Protein AF-A0A127T7C3-F1 (afdb_monomer_lite)

Secondary structure (DSSP, 8-state):
-----SS--------PPPHHHHHHHHHHHHHHH-TT-GGGTTTHHHHHHHHHHHHHH-TT--HHHHHHHH---HHHHHHHS--

Foldseek 3Di:
DDDDDPDPDDDPPPPDDDPVVVVVVVVVVVCVVCVPPVVVCVPLVVLLVLLVVVCVVPVVDDLVNSCVVVVDDSVSNVVNVVD

Sequence (83 aa):
MEALTDVRIERNKRNGRSQKEHLKRARAVQEVDYPGGTWRRKGAEEKKAQVYAWRQEHPEGRKADCHRDTGLDPKTIRKWWDT

Radius of gyration: 24.58 Å; chains: 1; bounding box: 32×50×62 Å

Structure (mmCIF, N/CA/C/O backbone):
data_AF-A0A127T7C3-F1
#
_entry.id   AF-A0A127T7C3-F1
#
loop_
_atom_site.group_PDB
_atom_site.id
_atom_site.type_symbol
_atom_site.label_atom_id
_atom_site.label_alt_id
_atom_site.label_comp_id
_atom_site.label_asym_id
_atom_site.label_entity_id
_atom_site.label_seq_id
_atom_site.pdbx_PDB_ins_code
_atom_site.Cartn_x
_atom_site.Cartn_y
_atom_site.Cartn_z
_atom_site.occupancy
_atom_site.B_iso_or_equiv
_atom_site.auth_seq_id
_atom_site.auth_comp_id
_atom_site.auth_asym_id
_atom_site.auth_atom_id
_atom_site.pdbx_PDB_model_num
ATOM 1 N N . MET A 1 1 ? -4.592 -35.114 -28.284 1.00 40.88 1 MET A N 1
ATOM 2 C CA . MET A 1 1 ? -3.266 -35.585 -28.730 1.00 40.88 1 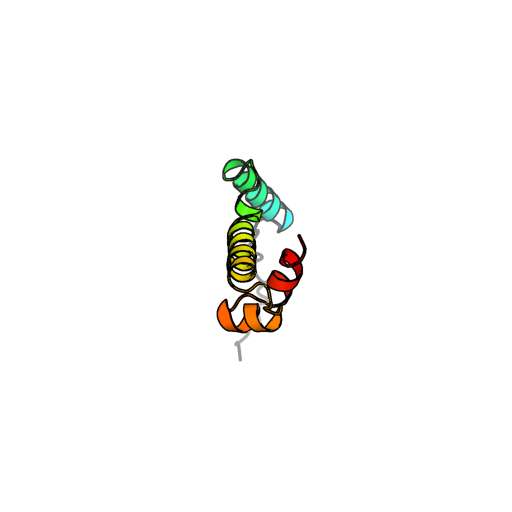MET A CA 1
ATOM 3 C C . MET A 1 1 ? -2.921 -34.817 -29.985 1.00 40.88 1 MET A C 1
ATOM 5 O O . MET A 1 1 ? -3.672 -34.901 -30.946 1.00 40.88 1 MET A O 1
ATOM 9 N N . GLU A 1 2 ? -1.878 -33.997 -29.939 1.00 53.12 2 GLU A N 1
ATOM 10 C CA . GLU A 1 2 ? -1.403 -33.255 -31.109 1.00 53.12 2 GLU A CA 1
ATOM 11 C C . GLU A 1 2 ? -0.691 -34.240 -32.051 1.00 53.12 2 GLU 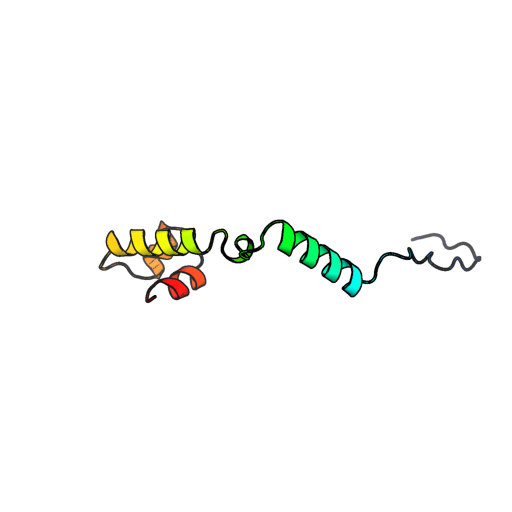A C 1
ATOM 13 O O . GLU A 1 2 ? 0.218 -34.949 -31.622 1.00 53.12 2 GLU A O 1
ATOM 18 N N . ALA A 1 3 ? -1.140 -34.340 -33.305 1.00 62.31 3 ALA A N 1
ATOM 19 C CA . ALA A 1 3 ? -0.497 -35.179 -34.313 1.00 62.31 3 ALA A CA 1
ATOM 20 C C . ALA A 1 3 ? 0.807 -34.504 -34.762 1.00 62.31 3 ALA A C 1
ATOM 22 O O . ALA A 1 3 ? 0.780 -33.456 -35.407 1.00 62.31 3 ALA A O 1
ATOM 23 N N . LEU A 1 4 ? 1.947 -35.081 -34.386 1.00 65.69 4 LEU A N 1
ATOM 24 C CA . LEU A 1 4 ? 3.260 -34.607 -34.810 1.00 65.69 4 LEU A CA 1
ATOM 25 C C . LEU A 1 4 ? 3.595 -35.244 -36.161 1.00 65.69 4 LEU A C 1
ATOM 27 O O . LEU A 1 4 ? 3.700 -36.462 -36.272 1.00 65.69 4 LEU A O 1
ATOM 31 N N . THR A 1 5 ? 3.755 -34.420 -37.193 1.00 66.94 5 THR A N 1
ATOM 32 C CA . THR A 1 5 ? 4.415 -34.833 -38.436 1.00 66.94 5 THR A CA 1
ATOM 33 C C . THR A 1 5 ? 5.877 -35.161 -38.128 1.00 66.94 5 THR A C 1
ATOM 35 O O . THR A 1 5 ? 6.498 -34.431 -37.359 1.00 66.94 5 THR A O 1
ATOM 38 N N . ASP A 1 6 ? 6.448 -36.186 -38.765 1.00 70.12 6 ASP A N 1
ATOM 39 C CA . ASP A 1 6 ? 7.842 -36.655 -38.582 1.00 70.12 6 ASP A CA 1
ATOM 40 C C . ASP A 1 6 ? 8.922 -35.584 -38.888 1.00 70.12 6 ASP A C 1
ATOM 42 O O . ASP A 1 6 ? 10.114 -35.759 -38.659 1.00 70.12 6 ASP A O 1
ATOM 46 N N . VAL A 1 7 ? 8.502 -34.413 -39.374 1.00 73.31 7 VAL A N 1
ATOM 47 C CA . VAL A 1 7 ? 9.348 -33.241 -39.587 1.00 73.31 7 VAL A CA 1
ATOM 48 C C . VAL A 1 7 ? 9.533 -32.481 -38.275 1.00 73.31 7 VAL A C 1
ATOM 50 O O . VAL A 1 7 ? 8.586 -31.937 -37.699 1.00 73.31 7 VAL A O 1
ATOM 53 N N . ARG A 1 8 ? 10.785 -32.367 -37.824 1.00 70.19 8 ARG A N 1
ATOM 54 C CA . ARG A 1 8 ? 11.160 -31.523 -36.686 1.00 70.19 8 ARG A CA 1
ATOM 55 C C . ARG A 1 8 ? 10.946 -30.044 -37.029 1.00 70.19 8 ARG A C 1
ATOM 57 O O . ARG A 1 8 ? 11.831 -29.386 -37.564 1.00 70.19 8 ARG A O 1
ATOM 64 N N . ILE A 1 9 ? 9.780 -29.504 -36.684 1.00 71.56 9 ILE A N 1
ATOM 65 C CA . ILE A 1 9 ? 9.517 -28.062 -36.742 1.00 71.56 9 ILE A CA 1
ATOM 66 C C . ILE A 1 9 ? 10.066 -27.434 -35.458 1.00 71.56 9 ILE A C 1
ATOM 68 O O . ILE A 1 9 ? 9.527 -27.640 -34.368 1.00 71.56 9 ILE A O 1
ATOM 72 N N . GLU A 1 10 ? 11.156 -26.674 -35.561 1.00 72.31 10 GLU A N 1
ATOM 73 C CA . GLU A 1 10 ? 11.630 -25.879 -34.430 1.00 72.31 10 GLU A CA 1
ATOM 74 C C . GLU A 1 10 ? 10.614 -24.786 -34.088 1.00 72.31 10 GLU A C 1
ATOM 76 O O . GLU A 1 10 ? 10.057 -24.111 -34.957 1.00 72.31 10 GLU A O 1
ATOM 81 N N . ARG A 1 11 ? 10.350 -24.599 -32.791 1.00 69.62 11 ARG A N 1
ATOM 82 C CA . ARG A 1 11 ? 9.397 -23.587 -32.337 1.00 69.62 11 ARG A CA 1
ATOM 83 C C . ARG A 1 11 ? 9.925 -22.209 -32.732 1.00 69.62 11 ARG A C 1
ATOM 85 O O . ARG A 1 11 ? 10.952 -21.775 -32.215 1.00 69.62 11 ARG A O 1
ATOM 92 N N . ASN A 1 12 ? 9.201 -21.511 -33.604 1.00 70.06 12 ASN A N 1
ATOM 93 C CA . ASN A 1 12 ? 9.569 -20.166 -34.034 1.00 70.06 12 ASN A CA 1
ATOM 94 C C . ASN A 1 12 ? 9.660 -19.232 -32.808 1.00 70.06 12 ASN A C 1
ATOM 96 O O . ASN A 1 12 ? 8.645 -18.924 -32.170 1.00 70.06 12 ASN A O 1
ATOM 100 N N . LYS A 1 13 ? 10.877 -18.816 -32.427 1.00 65.25 13 LYS A N 1
ATOM 101 C CA . LYS A 1 13 ? 11.075 -17.850 -31.340 1.00 65.25 13 LYS A CA 1
ATOM 102 C C . LYS A 1 13 ? 10.655 -16.482 -31.857 1.00 65.25 13 LYS A C 1
ATOM 104 O O . LYS A 1 13 ? 11.370 -15.852 -32.628 1.00 65.25 13 LYS A O 1
ATOM 109 N N . ARG A 1 14 ? 9.504 -15.985 -31.400 1.00 65.06 14 ARG A N 1
ATOM 110 C CA . ARG A 1 14 ? 9.147 -14.574 -31.595 1.00 65.06 14 ARG A CA 1
ATOM 111 C C . ARG A 1 14 ? 10.238 -13.729 -30.934 1.00 65.06 14 ARG A C 1
ATOM 113 O O . ARG A 1 14 ? 10.390 -13.789 -29.715 1.00 65.06 14 ARG A O 1
ATOM 120 N N . ASN A 1 15 ? 10.993 -12.965 -31.722 1.00 67.88 15 ASN A N 1
ATOM 121 C CA . ASN A 1 15 ? 12.095 -12.138 -31.226 1.00 67.88 15 ASN A CA 1
ATOM 122 C C . ASN A 1 15 ? 11.552 -10.830 -30.618 1.00 67.88 15 ASN A C 1
ATOM 124 O O . ASN A 1 15 ? 11.746 -9.731 -31.132 1.00 67.88 15 ASN A O 1
ATOM 128 N N . GLY A 1 16 ? 10.768 -10.975 -29.548 1.00 75.06 16 GLY A N 1
ATOM 129 C CA . GLY A 1 16 ? 10.286 -9.858 -28.748 1.00 75.06 16 GLY A CA 1
ATOM 130 C C . GLY A 1 16 ? 11.425 -9.218 -27.959 1.00 75.06 16 GLY A C 1
ATOM 131 O O . GLY A 1 16 ? 12.471 -9.826 -27.735 1.00 75.06 16 GLY A O 1
ATOM 132 N N . ARG A 1 17 ? 11.211 -7.981 -27.502 1.00 81.06 17 ARG A N 1
ATOM 133 C CA . ARG A 1 17 ? 12.152 -7.323 -26.585 1.00 81.06 17 ARG A CA 1
ATOM 134 C C . ARG A 1 17 ? 12.342 -8.183 -25.340 1.00 81.06 17 ARG A C 1
ATOM 136 O O . ARG A 1 17 ? 11.372 -8.744 -24.825 1.00 81.06 17 ARG A O 1
ATOM 143 N N . SER A 1 18 ? 13.565 -8.223 -24.820 1.00 88.75 18 SER A N 1
ATOM 144 C CA . SER A 1 18 ? 13.810 -8.853 -23.524 1.00 88.75 18 SER A CA 1
ATOM 145 C C . SER A 1 18 ? 12.962 -8.179 -22.435 1.00 88.75 18 SER A C 1
ATOM 147 O O . SER A 1 18 ? 12.640 -6.989 -22.524 1.00 88.75 18 SER A O 1
ATOM 149 N N . GLN A 1 19 ? 12.625 -8.912 -21.368 1.00 89.62 19 GLN A N 1
ATOM 150 C CA . GLN A 1 19 ? 11.886 -8.349 -20.229 1.00 89.62 19 GLN A CA 1
ATOM 151 C C . GLN A 1 19 ? 12.571 -7.081 -19.691 1.00 89.62 19 GLN A C 1
ATOM 153 O O . GLN A 1 19 ? 11.906 -6.095 -19.381 1.00 89.62 19 GLN A O 1
ATOM 158 N N . LYS A 1 20 ? 13.910 -7.079 -19.653 1.00 92.62 20 LYS A N 1
ATOM 159 C CA . LYS A 1 20 ? 14.720 -5.932 -19.231 1.00 92.62 20 LYS A CA 1
ATOM 160 C C . LYS A 1 20 ? 14.483 -4.703 -20.110 1.00 92.62 20 LYS A C 1
ATOM 162 O O . LYS A 1 20 ? 14.249 -3.616 -19.585 1.00 92.62 20 LYS A O 1
ATOM 167 N N . GLU A 1 21 ? 14.523 -4.855 -21.431 1.00 93.06 21 GLU A N 1
ATOM 168 C CA . GLU A 1 21 ? 14.287 -3.749 -22.368 1.00 93.06 21 GLU A CA 1
ATOM 169 C C . GLU A 1 21 ? 12.842 -3.255 -22.339 1.00 93.06 21 GLU A C 1
ATOM 171 O O . GLU A 1 21 ? 12.599 -2.048 -22.397 1.00 93.06 21 GLU A O 1
ATOM 176 N N . HIS A 1 22 ? 11.885 -4.176 -22.220 1.00 93.19 22 HIS A N 1
ATOM 177 C CA . HIS A 1 22 ? 10.475 -3.836 -22.078 1.00 93.19 22 HIS A CA 1
ATOM 178 C C . HIS A 1 22 ? 10.235 -3.001 -20.814 1.00 93.19 22 HIS A C 1
ATOM 180 O O . HIS A 1 22 ? 9.695 -1.899 -20.903 1.00 93.19 22 HIS A O 1
ATOM 186 N N . LEU A 1 23 ? 10.713 -3.471 -19.656 1.00 94.56 23 LEU A N 1
ATOM 187 C CA . LEU A 1 23 ? 10.568 -2.763 -18.384 1.00 94.56 23 LEU A CA 1
ATOM 188 C C . LEU A 1 23 ? 11.294 -1.416 -18.382 1.00 94.56 23 LEU A C 1
ATOM 190 O O . LEU A 1 23 ? 10.766 -0.457 -17.828 1.00 94.56 23 LEU A O 1
ATOM 194 N N . LYS A 1 24 ? 12.470 -1.312 -19.018 1.00 95.69 24 LYS A N 1
ATOM 195 C CA . LYS A 1 24 ? 13.187 -0.033 -19.147 1.00 95.69 24 LYS A CA 1
ATOM 196 C C . LYS A 1 24 ? 12.327 1.007 -19.866 1.00 95.69 24 LYS A C 1
ATOM 198 O O . LYS A 1 24 ? 12.200 2.126 -19.383 1.00 95.69 24 LYS A O 1
ATOM 203 N N . ARG A 1 25 ? 11.719 0.636 -20.997 1.00 94.50 25 ARG A N 1
ATOM 204 C CA . ARG A 1 25 ? 10.847 1.542 -21.761 1.00 94.50 25 ARG A CA 1
ATOM 205 C C . ARG A 1 25 ? 9.561 1.872 -21.008 1.00 94.50 25 ARG A C 1
ATOM 207 O O . ARG A 1 25 ? 9.194 3.037 -20.957 1.00 94.50 25 ARG A O 1
ATOM 214 N N . ALA A 1 26 ? 8.914 0.874 -20.406 1.00 93.12 26 ALA A N 1
ATOM 215 C CA . ALA A 1 26 ? 7.690 1.081 -19.635 1.00 93.12 26 ALA A CA 1
ATOM 216 C C . ALA A 1 26 ? 7.912 2.057 -18.467 1.00 93.12 26 ALA A C 1
ATOM 218 O O . ALA A 1 26 ? 7.115 2.968 -18.273 1.00 93.12 26 ALA A O 1
ATOM 219 N N . ARG A 1 27 ? 9.031 1.915 -17.741 1.00 92.06 27 ARG A N 1
ATOM 220 C CA . ARG A 1 27 ? 9.407 2.833 -16.655 1.00 92.06 27 ARG A CA 1
ATOM 221 C C . ARG A 1 27 ? 9.697 4.245 -17.162 1.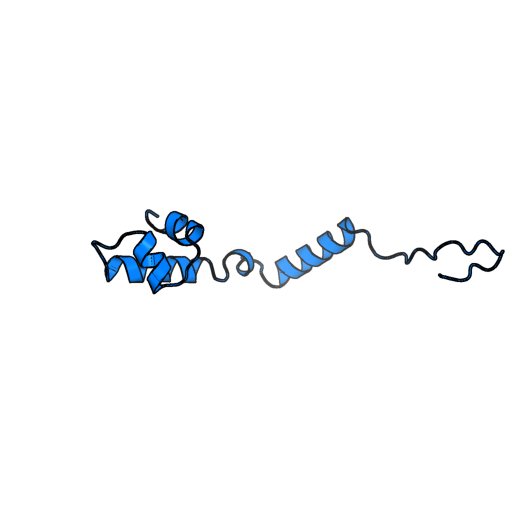00 92.06 27 ARG A C 1
ATOM 223 O O . ARG A 1 27 ? 9.210 5.187 -16.560 1.00 92.06 27 ARG A O 1
ATOM 230 N N . ALA A 1 28 ? 10.415 4.384 -18.279 1.00 93.88 28 ALA A N 1
ATOM 231 C CA . ALA A 1 28 ? 10.704 5.696 -18.858 1.00 93.88 28 ALA A CA 1
ATOM 232 C C . ALA A 1 28 ? 9.424 6.452 -19.255 1.00 93.88 28 ALA A C 1
ATOM 234 O O . ALA A 1 28 ? 9.286 7.626 -18.939 1.00 93.88 28 ALA A O 1
ATOM 235 N N . VAL A 1 29 ? 8.468 5.774 -19.900 1.00 94.44 29 VAL A N 1
ATOM 236 C CA . VAL A 1 29 ? 7.154 6.361 -20.223 1.00 94.44 29 VAL A CA 1
ATOM 237 C C . VAL A 1 29 ? 6.409 6.745 -18.942 1.00 94.44 29 VAL A C 1
ATOM 239 O O . VAL A 1 29 ? 5.946 7.870 -18.810 1.00 94.44 29 VAL A O 1
ATOM 242 N N . GLN A 1 30 ? 6.390 5.855 -17.949 1.00 90.25 30 GLN A N 1
ATOM 243 C CA . GLN A 1 30 ? 5.751 6.111 -16.661 1.00 90.25 30 GLN A CA 1
ATOM 244 C C . GLN A 1 30 ? 6.340 7.319 -15.910 1.00 90.25 30 GLN A C 1
ATOM 246 O O . GLN A 1 30 ? 5.598 8.011 -15.217 1.00 90.25 30 GLN A O 1
ATOM 251 N N . GLU A 1 31 ? 7.647 7.573 -16.017 1.00 91.31 31 GLU A N 1
ATOM 252 C CA . GLU A 1 31 ? 8.288 8.768 -15.448 1.00 91.31 31 GLU A CA 1
ATOM 253 C C . GLU A 1 31 ? 7.876 10.054 -16.172 1.00 91.31 31 GLU A C 1
ATOM 255 O O . GLU A 1 31 ? 7.766 11.092 -15.526 1.00 91.31 31 GLU A O 1
ATOM 260 N N . VAL A 1 32 ? 7.594 9.992 -17.476 1.00 91.62 32 VAL A N 1
ATOM 261 C CA . VAL A 1 32 ? 7.055 11.134 -18.231 1.00 91.62 32 VAL A CA 1
ATOM 262 C C . VAL A 1 32 ? 5.600 11.406 -17.844 1.00 91.62 32 VAL A C 1
ATOM 264 O O . VAL A 1 32 ? 5.254 12.553 -17.577 1.00 91.62 32 VAL A O 1
ATOM 267 N N . ASP A 1 33 ? 4.759 10.370 -17.774 1.00 91.31 33 ASP A N 1
ATOM 268 C CA . ASP A 1 33 ? 3.339 10.517 -17.417 1.00 91.31 33 ASP A CA 1
ATOM 269 C C . ASP A 1 33 ? 3.137 10.916 -15.943 1.00 91.31 33 ASP A C 1
ATOM 271 O O . ASP A 1 33 ? 2.215 11.658 -15.601 1.00 91.31 33 ASP A O 1
ATOM 275 N N . TYR A 1 34 ? 3.997 10.423 -15.047 1.00 88.62 34 TYR A N 1
ATOM 276 C CA . TYR A 1 34 ? 3.881 10.615 -13.600 1.00 88.62 34 TYR A CA 1
ATOM 277 C C . TYR A 1 34 ? 5.231 10.993 -12.960 1.00 88.62 34 TYR A C 1
ATOM 279 O O . TYR A 1 34 ? 5.747 10.231 -12.130 1.00 88.62 34 TYR A O 1
ATOM 287 N N . PRO A 1 35 ? 5.784 12.184 -13.258 1.00 86.69 35 PRO A N 1
ATOM 288 C CA . PRO A 1 35 ? 7.124 12.591 -12.813 1.00 86.69 35 PRO A CA 1
ATOM 289 C C . PRO A 1 35 ? 7.255 12.676 -11.286 1.00 86.69 35 PRO A C 1
ATOM 291 O O . PRO A 1 35 ? 8.314 12.408 -10.727 1.00 86.69 35 PRO A O 1
ATOM 294 N N . GLY A 1 36 ? 6.158 12.970 -10.580 1.00 83.94 36 GLY A N 1
ATOM 295 C CA . GLY A 1 36 ? 6.104 12.979 -9.113 1.00 83.94 36 GLY A CA 1
ATOM 296 C C . GLY A 1 36 ? 5.848 11.610 -8.466 1.00 83.94 36 GLY A C 1
ATOM 297 O O . GLY A 1 36 ? 5.650 11.530 -7.255 1.00 83.94 36 GLY A O 1
ATOM 298 N N . GLY A 1 37 ? 5.771 10.526 -9.247 1.00 82.94 37 GLY A N 1
ATOM 299 C CA . GLY A 1 37 ? 5.494 9.183 -8.728 1.00 82.94 37 GLY A CA 1
ATOM 300 C C . GLY A 1 37 ? 4.097 9.017 -8.114 1.00 82.94 37 GLY A C 1
ATOM 301 O O . GLY A 1 37 ? 3.885 8.106 -7.311 1.00 82.94 37 GLY A O 1
ATOM 302 N N . THR A 1 38 ? 3.140 9.873 -8.482 1.00 81.69 38 THR A N 1
ATOM 303 C CA . THR A 1 38 ? 1.761 9.890 -7.952 1.00 81.69 38 THR A CA 1
ATOM 304 C C . THR A 1 38 ? 1.037 8.556 -8.145 1.00 81.69 38 THR A C 1
ATOM 306 O O . THR A 1 38 ? 0.255 8.146 -7.286 1.00 81.69 38 THR A O 1
ATOM 309 N N . TRP A 1 39 ? 1.385 7.805 -9.195 1.00 80.19 39 TRP A N 1
ATOM 310 C CA . TRP A 1 39 ? 0.904 6.441 -9.427 1.00 80.19 39 TRP A CA 1
ATOM 311 C C . TRP A 1 39 ? 1.149 5.489 -8.242 1.00 80.19 39 TRP A C 1
ATOM 313 O O . TRP A 1 39 ? 0.372 4.559 -8.046 1.00 80.19 39 TRP A O 1
ATOM 323 N N . ARG A 1 40 ? 2.190 5.718 -7.423 1.00 77.56 40 ARG A N 1
ATOM 324 C CA . ARG A 1 40 ? 2.501 4.900 -6.232 1.00 77.56 40 ARG A CA 1
ATOM 325 C C . ARG A 1 40 ? 1.617 5.222 -5.033 1.00 77.56 40 ARG A C 1
ATOM 327 O O . ARG A 1 40 ? 1.470 4.388 -4.144 1.00 77.56 40 ARG A O 1
ATOM 334 N N . ARG A 1 41 ? 1.097 6.450 -4.968 1.00 75.06 41 ARG A N 1
ATOM 335 C CA . ARG A 1 41 ? 0.315 6.960 -3.830 1.00 75.06 41 ARG A CA 1
ATOM 336 C C . ARG A 1 41 ? -1.189 6.847 -4.049 1.00 75.06 41 ARG A C 1
ATOM 338 O O . ARG A 1 41 ? -1.945 6.939 -3.084 1.00 75.06 41 ARG A O 1
ATOM 345 N N . LYS A 1 42 ? -1.621 6.599 -5.290 1.00 75.12 42 LYS A N 1
ATOM 346 C CA . LYS A 1 42 ? -3.033 6.477 -5.661 1.00 75.12 42 LYS A CA 1
ATOM 347 C C . LYS A 1 42 ? -3.756 5.471 -4.751 1.00 75.12 42 LYS A C 1
ATOM 349 O O . LYS A 1 42 ? -3.399 4.297 -4.699 1.00 75.12 42 LYS A O 1
ATOM 354 N N . GLY A 1 43 ? -4.749 5.959 -4.006 1.00 72.69 43 GLY A N 1
ATOM 355 C CA . GLY A 1 43 ? -5.569 5.181 -3.069 1.00 72.69 43 GLY A CA 1
ATOM 356 C C . GLY A 1 43 ? -4.951 4.923 -1.687 1.00 72.69 43 GLY A C 1
ATOM 357 O O . GLY A 1 43 ? -5.660 4.485 -0.786 1.00 72.69 43 GLY A O 1
ATOM 358 N N . ALA A 1 44 ? -3.660 5.195 -1.465 1.00 77.62 44 ALA A N 1
ATOM 359 C CA . ALA A 1 44 ? -3.051 5.035 -0.140 1.00 77.62 44 ALA A CA 1
ATOM 360 C C . ALA A 1 44 ? -3.471 6.159 0.820 1.00 77.62 44 ALA A C 1
ATOM 362 O O . ALA A 1 44 ? -3.756 5.895 1.987 1.00 77.62 44 ALA A O 1
ATOM 363 N N . GLU A 1 45 ? -3.522 7.393 0.316 1.00 81.12 45 GLU A N 1
ATOM 364 C CA . GLU A 1 45 ? -3.933 8.574 1.085 1.00 81.12 45 GLU A CA 1
ATOM 365 C C . GLU A 1 45 ? -5.430 8.545 1.409 1.00 81.12 45 GLU A C 1
ATOM 367 O O . GLU A 1 45 ? -5.810 8.835 2.537 1.00 81.12 45 GLU A O 1
ATOM 372 N N . GLU A 1 46 ? -6.262 8.081 0.475 1.00 86.75 46 GLU A N 1
ATOM 373 C CA . GLU A 1 46 ? -7.706 7.903 0.684 1.00 86.75 46 GLU A CA 1
ATOM 374 C C . GLU A 1 46 ? -7.993 6.897 1.806 1.00 86.75 46 GLU A C 1
ATOM 376 O O . GLU A 1 46 ? -8.725 7.196 2.746 1.00 86.75 46 GLU A O 1
ATOM 381 N N . LYS A 1 47 ? -7.317 5.741 1.788 1.00 89.69 47 LYS A N 1
ATOM 382 C CA . LYS A 1 47 ? -7.438 4.741 2.858 1.00 89.69 47 LYS A CA 1
ATOM 383 C C . LYS A 1 47 ? -6.931 5.263 4.201 1.00 89.69 47 LYS A C 1
ATOM 385 O O . LYS A 1 47 ? -7.508 4.932 5.230 1.00 89.69 47 LYS A O 1
ATOM 390 N N . LYS A 1 48 ? -5.865 6.075 4.211 1.00 91.12 48 LYS A N 1
ATOM 391 C CA . LYS A 1 48 ? -5.395 6.739 5.438 1.00 91.12 48 LYS A CA 1
ATOM 392 C C . LYS A 1 48 ? -6.477 7.674 5.982 1.00 91.12 48 LYS A C 1
ATOM 394 O O . LYS A 1 48 ? -6.804 7.584 7.161 1.00 91.12 48 LYS A O 1
ATOM 399 N N . ALA A 1 49 ? -7.031 8.537 5.130 1.00 91.12 49 ALA A N 1
ATOM 400 C CA . ALA A 1 49 ? -8.072 9.486 5.510 1.00 91.12 49 ALA A CA 1
ATOM 401 C C . ALA A 1 49 ? -9.320 8.773 6.049 1.00 91.12 49 ALA A C 1
ATOM 403 O O . ALA A 1 49 ? -9.853 9.180 7.075 1.00 91.12 49 ALA A O 1
ATOM 404 N N . GLN A 1 50 ? -9.722 7.664 5.426 1.00 93.38 50 GLN A N 1
ATOM 405 C CA . GLN A 1 50 ? -10.862 6.862 5.865 1.00 93.38 50 GLN A CA 1
ATOM 406 C C . GLN A 1 50 ? -10.653 6.244 7.258 1.00 93.38 50 GLN A C 1
ATOM 408 O O . GLN A 1 50 ? -11.548 6.318 8.095 1.00 93.38 50 GLN A O 1
ATOM 413 N N . VAL A 1 51 ? -9.465 5.689 7.546 1.00 93.88 51 VAL A N 1
ATOM 414 C CA . VAL A 1 51 ? -9.135 5.174 8.894 1.00 93.88 51 VAL A CA 1
ATOM 415 C C . VAL A 1 51 ? -9.150 6.301 9.931 1.00 93.88 51 VAL A C 1
ATOM 417 O O . VAL A 1 51 ? -9.654 6.117 11.037 1.00 93.88 51 VAL A O 1
ATOM 420 N N . TYR A 1 52 ? -8.624 7.475 9.575 1.00 93.81 52 TYR A N 1
ATOM 421 C CA . TYR A 1 52 ? -8.589 8.645 10.453 1.00 93.81 52 TYR A CA 1
ATOM 422 C C . TYR A 1 52 ? -9.971 9.216 10.762 1.00 93.81 52 TYR A C 1
ATOM 424 O O . TYR A 1 52 ? -10.246 9.540 11.915 1.00 93.81 52 TYR A O 1
ATOM 432 N N . ALA A 1 53 ? -10.825 9.357 9.747 1.00 94.06 53 ALA A N 1
ATOM 433 C CA . ALA A 1 53 ? -12.196 9.828 9.911 1.00 94.06 53 ALA A CA 1
ATOM 434 C C . ALA A 1 53 ? -12.964 8.893 10.850 1.00 94.06 53 ALA A C 1
ATOM 436 O O . ALA A 1 53 ? -13.445 9.334 11.891 1.00 94.06 53 ALA A O 1
ATOM 437 N N . TRP A 1 54 ? -12.911 7.585 10.573 1.00 95.31 54 TRP A N 1
ATOM 438 C CA . TRP A 1 54 ? -13.575 6.582 11.402 1.00 95.31 54 TRP A CA 1
ATOM 439 C C . TRP A 1 54 ? -13.095 6.631 12.859 1.00 95.31 54 TRP A C 1
ATOM 441 O O . TRP A 1 54 ? -13.892 6.577 13.788 1.00 95.31 54 TRP A O 1
ATOM 451 N N . ARG A 1 55 ? -11.789 6.795 13.098 1.00 93.06 55 ARG A N 1
ATOM 452 C CA . ARG A 1 55 ? -11.249 6.864 14.466 1.00 93.06 55 ARG A CA 1
ATOM 453 C C . ARG A 1 55 ? -11.700 8.116 15.229 1.00 93.06 55 ARG A C 1
ATOM 455 O O . ARG A 1 55 ? -11.843 8.053 16.445 1.00 93.06 55 ARG A O 1
ATOM 462 N N . GLN A 1 56 ? -11.904 9.238 14.540 1.00 92.12 56 GLN A N 1
ATOM 463 C CA . GLN A 1 56 ? -12.433 10.456 15.162 1.00 92.12 56 GLN A CA 1
ATOM 464 C C . GLN A 1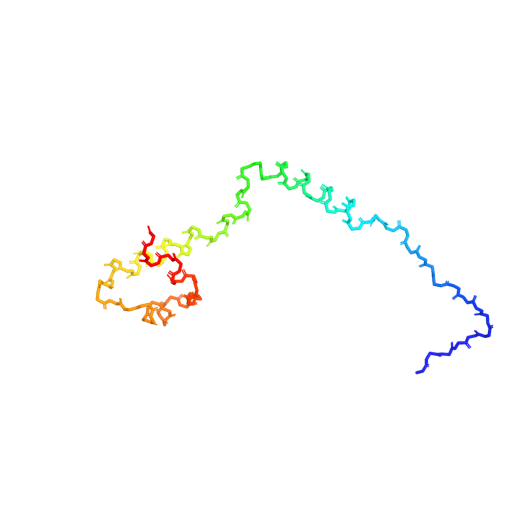 56 ? -13.911 10.307 15.535 1.00 92.12 56 GLN A C 1
ATOM 466 O O . GLN A 1 56 ? -14.320 10.788 16.588 1.00 92.12 56 GLN A O 1
ATOM 471 N N . GLU A 1 57 ? -14.690 9.611 14.709 1.00 94.50 57 GLU A N 1
ATOM 472 C CA . GLU A 1 57 ? -16.099 9.303 14.986 1.00 94.50 57 GLU A CA 1
ATOM 473 C C . GLU A 1 57 ? -16.252 8.233 16.085 1.00 94.50 57 GLU A C 1
ATOM 475 O O . GLU A 1 57 ? -17.214 8.256 16.852 1.00 94.50 57 GLU A O 1
ATOM 480 N N . HIS A 1 58 ? -15.271 7.332 16.213 1.00 92.44 58 HIS A N 1
ATOM 481 C CA . HIS A 1 58 ? -15.274 6.209 17.151 1.00 92.44 58 HIS A CA 1
ATOM 482 C C . HIS A 1 58 ? -14.023 6.208 18.055 1.00 92.44 58 HIS A C 1
ATOM 484 O O . HIS A 1 58 ? -13.143 5.354 17.893 1.00 92.44 58 HIS A O 1
ATOM 490 N N . PRO A 1 59 ? -13.929 7.115 19.049 1.00 88.81 59 PRO A N 1
ATOM 491 C CA . PRO A 1 59 ? -12.737 7.251 19.897 1.00 88.81 59 PRO A CA 1
ATOM 492 C C . PRO A 1 59 ? -12.449 6.011 20.764 1.00 88.81 59 PRO A C 1
ATOM 494 O O . PRO A 1 59 ? -11.290 5.699 21.028 1.00 88.81 59 PRO A O 1
ATOM 497 N N . GLU A 1 60 ? -13.492 5.272 21.152 1.00 92.06 60 GLU A N 1
ATOM 498 C CA . GLU A 1 60 ? -13.419 4.007 21.910 1.00 92.06 60 GLU A CA 1
ATOM 499 C C . GLU A 1 60 ? -13.313 2.771 20.987 1.00 92.06 60 GLU A C 1
ATOM 501 O O . GLU A 1 60 ? -13.218 1.627 21.443 1.00 92.06 60 GLU A O 1
ATOM 506 N N . GLY A 1 61 ? -13.377 2.986 19.670 1.00 89.06 61 GLY A N 1
ATOM 507 C CA . GLY A 1 61 ? -13.422 1.935 18.664 1.00 89.06 61 GLY A CA 1
ATOM 508 C C . GLY A 1 61 ? -12.103 1.176 18.544 1.00 89.06 61 GLY A C 1
ATOM 509 O O . GLY A 1 61 ? -11.015 1.746 18.631 1.00 89.06 61 GLY A O 1
ATOM 510 N N . ARG A 1 62 ? -12.170 -0.137 18.305 1.00 94.25 62 ARG A N 1
ATOM 511 C CA . ARG A 1 62 ? -10.991 -0.987 18.092 1.00 94.25 62 ARG A CA 1
ATOM 512 C C . ARG A 1 62 ? -10.730 -1.162 16.599 1.00 94.25 62 ARG A C 1
ATOM 514 O O . ARG A 1 62 ? -11.618 -1.048 15.760 1.00 94.25 62 ARG A O 1
ATOM 521 N N . LYS A 1 63 ? -9.509 -1.579 16.253 1.00 93.75 63 LYS A N 1
ATOM 522 C CA . LYS A 1 63 ? -9.108 -1.891 14.862 1.00 93.75 63 LYS A CA 1
ATOM 523 C C . LYS A 1 63 ? -10.045 -2.896 14.175 1.00 93.75 63 LYS A C 1
ATOM 525 O O . LYS A 1 63 ? -10.256 -2.813 12.970 1.00 93.75 63 LYS A O 1
ATOM 530 N N . ALA A 1 64 ? -10.585 -3.849 14.937 1.00 94.50 64 ALA A N 1
ATOM 531 C CA . ALA A 1 64 ? -11.521 -4.848 14.427 1.00 94.50 64 ALA A CA 1
ATOM 532 C C . ALA A 1 64 ? -12.889 -4.245 14.071 1.00 94.50 64 ALA A C 1
ATOM 534 O O . ALA A 1 64 ? -13.514 -4.693 13.117 1.00 94.50 64 ALA A O 1
ATOM 535 N N . ASP A 1 65 ? -13.334 -3.226 14.805 1.00 95.00 65 ASP A N 1
ATOM 536 C CA . ASP A 1 65 ? -14.588 -2.514 14.544 1.00 95.00 65 ASP A CA 1
ATOM 537 C C . ASP A 1 65 ? -14.452 -1.693 13.260 1.00 95.00 65 ASP A C 1
ATOM 539 O O . ASP A 1 65 ? -15.247 -1.843 12.340 1.00 95.00 65 ASP A O 1
ATOM 543 N N . CYS A 1 66 ? -13.329 -0.983 13.121 1.00 94.25 66 CYS A N 1
ATOM 544 C CA . CYS A 1 66 ? -12.991 -0.265 11.895 1.00 94.25 66 CYS A CA 1
ATOM 545 C C . CYS A 1 66 ? -12.988 -1.182 10.662 1.00 94.25 66 CYS A C 1
ATOM 547 O O . CYS A 1 66 ? -13.491 -0.794 9.612 1.00 94.25 66 CYS A O 1
ATOM 549 N N . HIS A 1 67 ? -12.475 -2.415 10.767 1.00 96.38 67 HIS A N 1
ATOM 550 C CA . HIS A 1 67 ? -12.523 -3.380 9.660 1.00 96.38 67 HIS A CA 1
ATOM 551 C C . HIS A 1 67 ? -13.956 -3.763 9.280 1.00 96.38 67 HIS A C 1
ATOM 553 O O . HIS A 1 67 ? -14.269 -3.826 8.092 1.00 96.38 67 HIS A O 1
ATOM 559 N N . ARG A 1 68 ? -14.814 -4.003 10.277 1.00 95.38 68 ARG A N 1
ATOM 560 C CA . ARG A 1 68 ? -16.218 -4.375 10.060 1.00 95.38 68 ARG A CA 1
ATOM 561 C C . ARG A 1 68 ? -17.008 -3.254 9.390 1.00 95.38 68 ARG A C 1
ATOM 563 O O . ARG A 1 68 ? -17.777 -3.539 8.480 1.00 95.38 68 ARG A O 1
ATOM 570 N N . ASP A 1 69 ? -16.761 -2.011 9.790 1.00 93.88 69 ASP A N 1
ATOM 571 C CA . ASP A 1 69 ? -17.525 -0.860 9.306 1.00 93.88 69 ASP A CA 1
ATOM 572 C C . ASP A 1 69 ? -17.008 -0.331 7.962 1.00 93.88 69 ASP A C 1
ATOM 574 O O . ASP A 1 69 ? -17.787 0.035 7.086 1.00 93.88 69 ASP A O 1
ATOM 578 N N . THR A 1 70 ? -15.684 -0.293 7.772 1.00 91.81 70 THR A N 1
ATOM 579 C CA . THR A 1 70 ? -15.066 0.307 6.574 1.00 91.81 70 THR A CA 1
ATOM 580 C C . THR A 1 70 ? -14.741 -0.703 5.474 1.00 91.81 70 THR A C 1
ATOM 582 O O . THR A 1 70 ? -14.444 -0.305 4.348 1.00 91.81 70 THR A O 1
ATOM 585 N N . GLY A 1 71 ? -14.720 -2.005 5.787 1.00 94.12 71 GLY A N 1
ATOM 586 C CA . GLY A 1 71 ? -14.277 -3.064 4.872 1.00 94.12 71 GLY A CA 1
ATOM 587 C C . GLY A 1 71 ? -12.789 -2.996 4.500 1.00 94.12 71 GLY A C 1
ATOM 588 O O . GLY A 1 71 ? -12.323 -3.756 3.648 1.00 94.12 71 GLY A O 1
ATOM 589 N N . LEU A 1 72 ? -12.016 -2.091 5.111 1.00 93.94 72 LEU A N 1
ATOM 590 C CA . LEU A 1 72 ? -10.595 -1.930 4.826 1.00 93.94 72 LEU A CA 1
ATOM 591 C C . LEU A 1 72 ? -9.799 -3.129 5.323 1.00 93.94 72 LEU A C 1
ATOM 593 O O . LEU A 1 72 ? -10.012 -3.611 6.430 1.00 93.94 72 LEU A O 1
ATOM 597 N N . ASP A 1 73 ? -8.817 -3.569 4.540 1.00 93.88 73 ASP A N 1
ATOM 598 C CA . ASP A 1 73 ? -7.946 -4.674 4.930 1.00 93.88 73 ASP A CA 1
ATOM 599 C C . ASP A 1 73 ? -7.283 -4.417 6.311 1.00 93.88 73 ASP A C 1
ATOM 601 O O . ASP A 1 73 ? -6.741 -3.324 6.536 1.00 93.88 73 ASP A O 1
ATOM 605 N N . PRO A 1 74 ? -7.262 -5.405 7.231 1.00 94.81 74 PRO A N 1
ATOM 606 C CA . PRO A 1 74 ? -6.726 -5.227 8.581 1.00 94.81 74 PRO A CA 1
ATOM 607 C C . PRO A 1 74 ? -5.278 -4.723 8.625 1.00 94.81 74 PRO A C 1
ATOM 609 O O . PRO A 1 74 ? -4.898 -4.000 9.550 1.00 94.81 74 PRO A O 1
ATOM 612 N N . LYS A 1 75 ? -4.450 -5.058 7.626 1.00 94.19 75 LYS A N 1
ATOM 613 C CA . LYS A 1 75 ? -3.070 -4.563 7.527 1.00 94.19 75 LYS A CA 1
ATOM 614 C C . LYS A 1 75 ? -3.040 -3.077 7.185 1.00 94.19 75 LYS A C 1
ATOM 616 O O . LYS A 1 75 ? -2.178 -2.362 7.693 1.00 94.19 75 LYS A O 1
ATOM 621 N N . THR A 1 76 ? -3.978 -2.606 6.364 1.00 93.38 76 THR A N 1
ATOM 622 C CA . THR A 1 76 ? -4.137 -1.179 6.045 1.00 93.38 76 THR A CA 1
ATOM 623 C C . THR A 1 76 ? -4.551 -0.393 7.284 1.00 93.38 76 THR A C 1
ATOM 625 O O . THR A 1 76 ? -3.921 0.615 7.594 1.00 93.38 76 THR A O 1
ATOM 628 N N . ILE A 1 77 ? -5.537 -0.893 8.033 1.00 95.00 77 ILE A N 1
ATOM 629 C CA . IL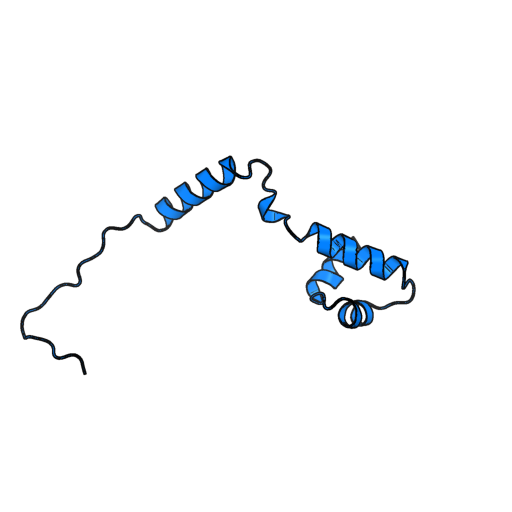E A 1 77 ? -5.984 -0.275 9.290 1.00 95.00 77 ILE A CA 1
ATOM 630 C C . ILE A 1 77 ? -4.826 -0.235 10.283 1.00 95.00 77 ILE A C 1
ATOM 632 O O . ILE A 1 77 ? -4.476 0.827 10.783 1.00 95.00 77 ILE A O 1
ATOM 636 N N . ARG A 1 78 ? -4.155 -1.372 10.520 1.00 93.94 78 ARG A N 1
ATOM 637 C CA . ARG A 1 78 ? -3.014 -1.444 11.444 1.00 93.94 78 ARG A CA 1
ATOM 638 C C . ARG A 1 78 ? -1.889 -0.483 11.060 1.00 93.94 78 ARG A C 1
ATOM 640 O O . ARG A 1 78 ? -1.283 0.088 11.961 1.00 93.94 78 ARG A O 1
ATOM 647 N N . LYS A 1 79 ? -1.609 -0.323 9.761 1.00 92.12 79 LYS A N 1
ATOM 648 C CA . LYS A 1 79 ? -0.586 0.599 9.255 1.00 92.12 79 LYS A CA 1
ATOM 649 C C . LYS A 1 79 ? -0.900 2.054 9.608 1.00 92.12 79 LYS A C 1
ATOM 651 O O . LYS A 1 79 ? 0.023 2.776 9.949 1.00 92.12 79 LYS A O 1
ATOM 656 N N . TRP A 1 80 ? -2.162 2.470 9.509 1.00 92.38 80 TRP A N 1
ATOM 657 C CA . TRP A 1 80 ? -2.560 3.878 9.638 1.00 92.38 80 TRP A CA 1
ATOM 658 C C . TRP A 1 80 ? -3.198 4.247 10.979 1.00 92.38 80 TRP A C 1
ATOM 660 O O . TRP A 1 80 ? -3.517 5.406 11.194 1.00 92.38 80 TRP A O 1
ATOM 670 N N . TRP A 1 81 ? -3.375 3.290 11.887 1.00 90.06 81 TRP A N 1
ATOM 671 C CA . TRP A 1 81 ? -4.056 3.520 13.164 1.00 90.06 81 TR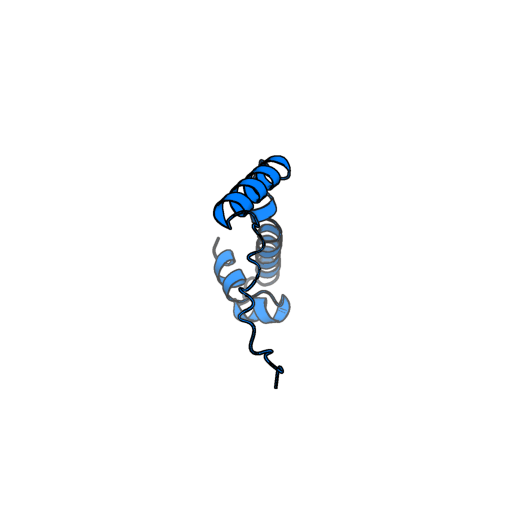P A CA 1
ATOM 672 C C . TRP A 1 81 ? -3.303 4.442 14.134 1.00 90.06 81 TRP A C 1
ATOM 674 O O . TRP A 1 81 ? -3.928 5.157 14.911 1.00 90.06 81 TRP A O 1
ATOM 684 N N . ASP A 1 82 ? -1.971 4.382 14.104 1.00 82.12 82 ASP A N 1
ATOM 685 C CA . ASP A 1 82 ? -1.057 5.050 15.050 1.00 82.12 82 ASP A CA 1
ATOM 686 C C . ASP A 1 82 ? -0.145 6.086 14.364 1.00 82.12 82 ASP A C 1
ATOM 688 O O . ASP A 1 82 ? 0.704 6.694 15.002 1.00 82.12 82 ASP A O 1
ATOM 692 N N . THR A 1 83 ? -0.270 6.235 13.040 1.00 77.94 83 THR A N 1
ATOM 693 C CA . THR A 1 83 ? 0.513 7.187 12.229 1.00 77.94 83 THR A CA 1
ATOM 694 C C . THR A 1 83 ? -0.240 8.475 12.085 1.00 77.94 83 THR A C 1
ATOM 696 O O . THR A 1 83 ? 0.344 9.571 12.135 1.00 77.94 83 THR A O 1
#

pLDDT: mean 85.44, std 11.37, range [40.88, 96.38]